Protein AF-A0A7W0R5I1-F1 (afdb_monomer_lite)

Structure (mmCIF, N/CA/C/O backbone):
data_AF-A0A7W0R5I1-F1
#
_entry.id   AF-A0A7W0R5I1-F1
#
loop_
_atom_site.group_PDB
_atom_site.id
_atom_site.type_symbol
_atom_site.label_atom_id
_atom_site.label_alt_id
_atom_site.label_comp_id
_atom_site.label_asym_id
_atom_site.label_entity_id
_atom_site.label_seq_id
_atom_site.pdbx_PDB_ins_code
_atom_site.Cartn_x
_atom_site.Cartn_y
_atom_site.Cartn_z
_atom_site.occupancy
_atom_site.B_iso_or_equiv
_atom_site.auth_seq_id
_atom_site.auth_comp_id
_atom_site.auth_asym_id
_atom_site.auth_atom_id
_atom_site.pdbx_PDB_model_num
ATOM 1 N N . MET A 1 1 ? -16.208 -2.868 6.150 1.00 73.69 1 MET A N 1
ATOM 2 C CA . MET A 1 1 ? -15.172 -3.886 5.942 1.00 73.69 1 MET A CA 1
ATOM 3 C C . MET A 1 1 ? -14.591 -4.250 7.290 1.00 73.69 1 MET A C 1
ATOM 5 O O . MET A 1 1 ? -14.300 -3.358 8.080 1.00 73.69 1 MET A O 1
ATOM 9 N N . THR A 1 2 ? -14.525 -5.538 7.581 1.00 94.12 2 THR A N 1
ATOM 10 C CA . THR A 1 2 ? -13.756 -6.106 8.683 1.00 94.12 2 THR A CA 1
ATOM 11 C C . THR A 1 2 ? -12.271 -6.086 8.333 1.00 94.12 2 THR A C 1
ATOM 13 O O . THR A 1 2 ? -11.904 -6.026 7.162 1.00 94.12 2 THR A O 1
ATOM 16 N N . ASP A 1 3 ? -11.420 -6.185 9.345 1.00 95.69 3 ASP A N 1
ATOM 17 C CA . ASP A 1 3 ? -9.966 -6.235 9.184 1.00 95.69 3 ASP A CA 1
ATOM 18 C C . ASP A 1 3 ? -9.506 -7.347 8.220 1.00 95.69 3 ASP A C 1
ATOM 20 O O . ASP A 1 3 ? -8.628 -7.121 7.391 1.00 95.69 3 ASP A O 1
ATOM 24 N N . ASN A 1 4 ? -10.144 -8.523 8.262 1.00 94.88 4 ASN A N 1
ATOM 25 C CA . ASN A 1 4 ? -9.831 -9.619 7.340 1.00 94.88 4 ASN A CA 1
ATOM 26 C C . ASN A 1 4 ? -10.242 -9.309 5.896 1.00 94.88 4 ASN A C 1
ATOM 28 O O . ASN A 1 4 ? -9.488 -9.618 4.983 1.00 94.88 4 ASN A O 1
ATOM 32 N N . GLU A 1 5 ? -11.395 -8.670 5.680 1.00 96.38 5 GLU A N 1
ATOM 33 C CA . GLU A 1 5 ? -11.824 -8.285 4.328 1.00 96.38 5 GLU A CA 1
ATOM 34 C C . GLU A 1 5 ? -10.852 -7.267 3.702 1.00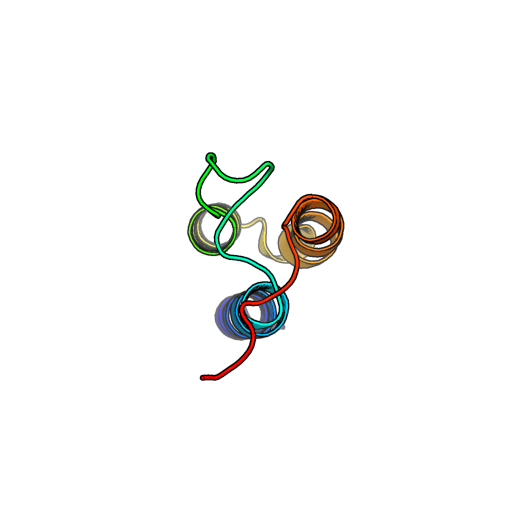 96.38 5 GLU A C 1
ATOM 36 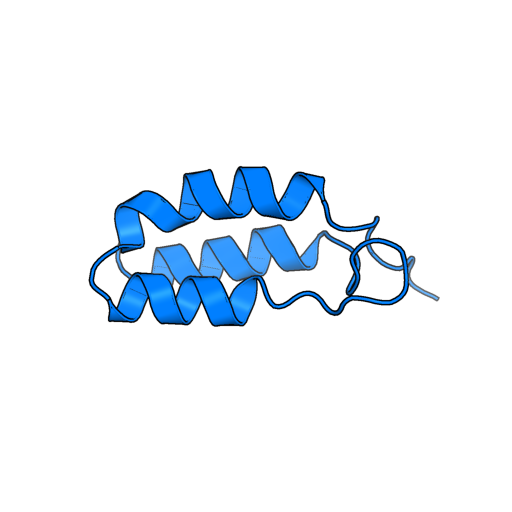O O . GLU A 1 5 ? -10.531 -7.375 2.521 1.00 96.38 5 GLU A O 1
ATOM 41 N N . VAL A 1 6 ? -10.322 -6.327 4.498 1.00 96.62 6 VAL A N 1
ATOM 42 C CA . VAL A 1 6 ? -9.285 -5.372 4.053 1.00 96.62 6 VAL A CA 1
ATOM 43 C C . VAL A 1 6 ? -7.982 -6.094 3.689 1.00 96.62 6 VAL A C 1
ATOM 45 O O . VAL A 1 6 ? -7.305 -5.734 2.720 1.00 96.62 6 VAL A O 1
ATOM 48 N N . LEU A 1 7 ? -7.606 -7.117 4.462 1.00 96.44 7 LEU A N 1
ATOM 49 C CA . LEU A 1 7 ? -6.397 -7.894 4.204 1.00 96.44 7 LEU A CA 1
ATOM 50 C C . LEU A 1 7 ? -6.529 -8.754 2.937 1.00 96.44 7 LEU A C 1
ATOM 52 O O . LEU A 1 7 ? -5.623 -8.744 2.104 1.00 96.44 7 LEU A O 1
ATOM 56 N N . ASP A 1 8 ? -7.665 -9.429 2.755 1.00 97.56 8 ASP A N 1
ATOM 57 C CA . ASP A 1 8 ? -7.961 -10.222 1.556 1.00 97.56 8 ASP A CA 1
ATOM 58 C C . ASP A 1 8 ? -7.958 -9.350 0.295 1.00 97.56 8 ASP A C 1
ATOM 60 O O . ASP A 1 8 ? -7.366 -9.715 -0.725 1.00 97.56 8 ASP A O 1
ATOM 64 N N . GLU A 1 9 ? -8.554 -8.159 0.368 1.00 96.81 9 GLU A N 1
ATOM 65 C CA . GLU A 1 9 ? -8.516 -7.198 -0.730 1.00 96.81 9 GLU A CA 1
ATOM 66 C C . GLU A 1 9 ? -7.087 -6.728 -1.027 1.00 96.81 9 GLU A C 1
ATOM 68 O O . GLU A 1 9 ? -6.677 -6.667 -2.189 1.00 96.81 9 GLU A O 1
ATOM 73 N N . THR A 1 10 ? -6.296 -6.449 0.011 1.00 97.88 10 THR A N 1
ATOM 74 C CA . THR A 1 10 ? -4.884 -6.090 -0.150 1.00 97.88 10 THR A CA 1
ATOM 75 C C . THR A 1 10 ? -4.116 -7.190 -0.880 1.00 97.88 10 THR A C 1
ATOM 77 O O . THR A 1 10 ? -3.358 -6.906 -1.810 1.00 97.88 10 THR A O 1
ATOM 80 N N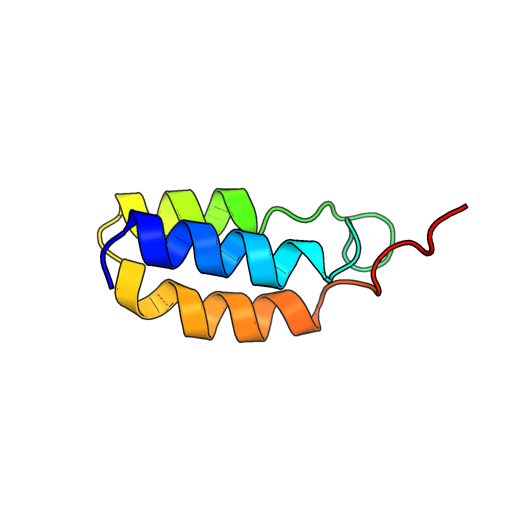 . TYR A 1 11 ? -4.323 -8.453 -0.501 1.00 96.81 11 TYR A N 1
ATOM 81 C CA . TYR A 1 11 ? -3.686 -9.589 -1.162 1.00 96.81 11 TYR A CA 1
ATOM 82 C C . TYR A 1 11 ? -4.130 -9.716 -2.615 1.00 96.81 11 TYR A C 1
ATOM 84 O O . TYR A 1 11 ? -3.281 -9.899 -3.487 1.00 96.81 11 TYR A O 1
ATOM 92 N N . ALA A 1 12 ? -5.423 -9.549 -2.900 1.00 96.38 12 ALA A N 1
ATOM 93 C CA . ALA A 1 12 ? -5.932 -9.576 -4.265 1.00 96.38 12 ALA A CA 1
ATOM 94 C C . ALA A 1 12 ? -5.300 -8.473 -5.129 1.00 96.38 12 ALA A C 1
ATOM 96 O O . ALA A 1 12 ? -4.874 -8.748 -6.250 1.00 96.38 12 ALA A O 1
ATOM 97 N N . ARG A 1 13 ? -5.174 -7.245 -4.611 1.00 96.69 13 ARG A N 1
ATOM 98 C CA . ARG A 1 13 ? -4.541 -6.124 -5.326 1.00 96.69 13 ARG A CA 1
ATOM 99 C C . ARG A 1 13 ? -3.053 -6.391 -5.584 1.00 96.69 13 ARG A C 1
ATOM 101 O O . ARG A 1 13 ? -2.604 -6.298 -6.722 1.00 96.69 13 ARG A O 1
ATOM 108 N N . LEU A 1 14 ? -2.299 -6.792 -4.560 1.00 97.06 14 LEU A N 1
ATOM 109 C CA . LEU A 1 14 ? -0.853 -7.029 -4.676 1.00 97.06 14 LEU A CA 1
ATOM 110 C C . LEU A 1 14 ? -0.508 -8.281 -5.496 1.00 97.06 14 LEU A C 1
ATOM 112 O O . LEU A 1 14 ? 0.537 -8.315 -6.139 1.00 97.06 14 LEU A O 1
ATOM 116 N N . HIS A 1 15 ? -1.390 -9.280 -5.554 1.00 95.31 15 HIS A N 1
ATOM 117 C CA . HIS A 1 15 ? -1.213 -10.451 -6.419 1.00 95.31 15 HIS A CA 1
ATOM 118 C C . HIS A 1 15 ? -1.142 -10.087 -7.916 1.00 95.31 15 HIS A C 1
ATOM 120 O O . HIS A 1 15 ? -0.549 -10.820 -8.702 1.00 95.31 15 HIS A O 1
ATOM 126 N N . HIS A 1 16 ? -1.718 -8.953 -8.327 1.00 95.25 16 HIS A N 1
ATOM 127 C CA . HIS A 1 16 ? -1.666 -8.474 -9.714 1.00 95.25 16 HIS A CA 1
ATOM 128 C C . HIS A 1 16 ? -0.412 -7.642 -10.031 1.00 95.25 16 HIS A C 1
ATOM 130 O O . HIS A 1 16 ? -0.323 -7.053 -11.107 1.00 95.25 16 HIS A O 1
ATOM 136 N N . THR A 1 17 ? 0.559 -7.597 -9.119 1.00 97.31 17 THR A N 1
ATOM 137 C CA . THR A 1 17 ? 1.807 -6.839 -9.272 1.00 97.31 17 THR A CA 1
ATOM 138 C C . THR A 1 17 ? 3.026 -7.757 -9.288 1.00 97.31 17 THR A C 1
ATOM 140 O O . THR A 1 17 ? 2.946 -8.949 -8.980 1.00 97.31 17 THR A O 1
ATOM 143 N N . GLY A 1 18 ? 4.166 -7.199 -9.674 1.00 96.75 18 GLY A N 1
ATOM 144 C CA . GLY A 1 18 ? 5.465 -7.837 -9.581 1.00 96.75 18 GLY A CA 1
ATOM 145 C C . GLY A 1 18 ? 5.916 -8.019 -8.128 1.00 96.75 18 GLY A C 1
ATOM 146 O O . GLY A 1 18 ? 5.439 -7.338 -7.213 1.00 96.75 18 GLY A O 1
ATOM 147 N N . PRO A 1 19 ? 6.858 -8.942 -7.884 1.00 96.44 19 PRO A N 1
ATOM 148 C CA . PRO A 1 19 ? 7.371 -9.200 -6.544 1.00 96.44 19 PRO A CA 1
ATOM 149 C C . PRO A 1 19 ? 8.322 -8.107 -6.043 1.00 96.44 19 PRO A C 1
ATOM 151 O O . PRO A 1 19 ? 8.736 -8.172 -4.887 1.00 96.44 19 PRO A O 1
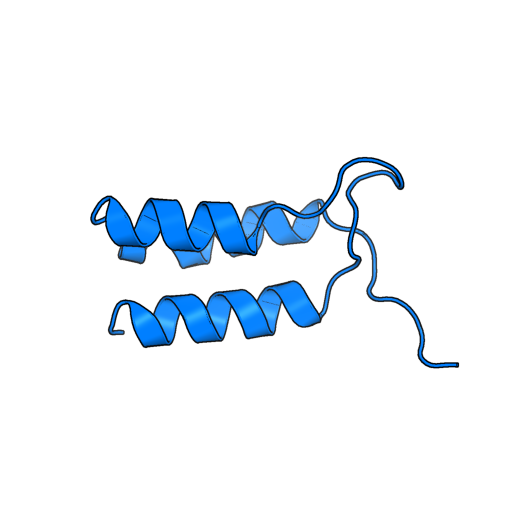ATOM 154 N N . GLU A 1 20 ? 8.704 -7.143 -6.883 1.00 97.75 20 GLU A N 1
ATOM 155 C CA . GLU A 1 20 ? 9.801 -6.214 -6.624 1.00 97.75 20 GLU A CA 1
ATOM 156 C C . GLU A 1 20 ? 9.460 -4.771 -7.019 1.00 97.75 20 GLU A C 1
ATOM 158 O O . GLU A 1 20 ? 8.568 -4.498 -7.826 1.00 97.75 20 GLU A O 1
ATOM 163 N N . ILE A 1 21 ? 10.199 -3.849 -6.408 1.00 97.00 21 ILE A N 1
ATOM 164 C CA . ILE A 1 21 ? 10.353 -2.451 -6.799 1.00 97.00 21 ILE A CA 1
ATOM 165 C C . ILE A 1 21 ? 11.768 -2.324 -7.377 1.00 97.00 21 ILE A C 1
ATOM 167 O O . ILE A 1 21 ? 12.739 -2.707 -6.715 1.00 97.00 21 ILE A O 1
ATOM 171 N N . GLU A 1 22 ? 11.877 -1.785 -8.593 1.00 95.25 22 GLU A N 1
ATOM 172 C CA . GLU A 1 22 ? 13.149 -1.571 -9.309 1.00 95.25 22 GLU A CA 1
ATOM 173 C C . GLU A 1 22 ? 14.022 -2.838 -9.476 1.00 95.25 22 GLU A C 1
ATOM 175 O O . GLU A 1 22 ? 15.238 -2.741 -9.631 1.00 95.25 22 GLU A O 1
ATOM 180 N N . GLY A 1 23 ? 13.426 -4.030 -9.448 1.00 95.12 23 GLY A N 1
ATOM 181 C CA . GLY A 1 23 ? 14.091 -5.307 -9.722 1.00 95.12 23 GLY A CA 1
ATOM 182 C C . GLY A 1 23 ? 15.025 -5.808 -8.620 1.00 95.12 23 GLY A C 1
ATOM 183 O O . GLY A 1 23 ? 15.883 -6.653 -8.876 1.00 95.12 23 GLY A O 1
ATOM 184 N N . TRP A 1 24 ? 14.941 -5.244 -7.409 1.00 94.81 24 TRP A N 1
ATOM 185 C CA . TRP A 1 24 ? 15.772 -5.688 -6.279 1.00 94.81 24 TRP A CA 1
ATOM 186 C C . TRP A 1 24 ? 15.107 -5.553 -4.909 1.00 94.81 24 TRP A C 1
ATOM 188 O O . TRP A 1 24 ? 15.476 -6.269 -3.975 1.00 94.81 24 TRP A O 1
ATOM 198 N N . LEU A 1 25 ? 14.152 -4.636 -4.747 1.00 96.94 25 LEU A N 1
ATOM 199 C CA . LEU A 1 25 ? 13.515 -4.406 -3.458 1.00 96.94 25 LEU A CA 1
ATOM 200 C C . LEU A 1 25 ? 12.219 -5.210 -3.365 1.00 96.94 25 LEU A C 1
ATOM 202 O O . LEU A 1 25 ? 11.220 -4.857 -3.987 1.00 96.94 25 LEU A O 1
ATOM 206 N N . SER A 1 26 ? 12.225 -6.273 -2.561 1.00 97.50 26 SER A N 1
ATOM 207 C CA . SER A 1 26 ? 11.071 -7.160 -2.412 1.00 97.50 26 SER A CA 1
ATOM 208 C C . SER A 1 26 ? 9.811 -6.433 -1.927 1.00 97.50 26 SER A C 1
ATOM 210 O O . SER A 1 26 ? 9.845 -5.551 -1.064 1.00 97.50 26 SER A O 1
ATOM 212 N N . ASN A 1 27 ? 8.672 -6.858 -2.464 1.00 97.50 27 ASN A N 1
ATOM 213 C CA . ASN A 1 27 ? 7.349 -6.387 -2.103 1.00 97.50 27 ASN A CA 1
ATOM 214 C C . ASN A 1 27 ? 7.018 -6.788 -0.654 1.00 97.50 27 ASN A C 1
ATOM 216 O O . ASN A 1 27 ? 6.693 -7.937 -0.357 1.00 97.50 27 ASN A O 1
ATOM 220 N N . HIS A 1 28 ? 7.064 -5.810 0.249 1.00 97.94 28 HIS A N 1
ATOM 221 C CA . HIS A 1 28 ? 6.640 -5.942 1.647 1.00 97.94 28 HIS A CA 1
ATOM 222 C C . HIS A 1 28 ? 5.225 -5.401 1.892 1.00 97.94 28 HIS A C 1
ATOM 224 O O . HIS A 1 28 ? 4.779 -5.321 3.039 1.00 97.94 28 HIS A O 1
ATOM 230 N N . GLY A 1 29 ? 4.512 -5.063 0.814 1.00 97.75 29 GLY A N 1
ATOM 231 C CA . GLY A 1 29 ? 3.124 -4.621 0.794 1.00 97.75 29 GLY A CA 1
ATOM 232 C C . GLY A 1 29 ? 2.209 -5.411 1.735 1.00 97.75 29 GLY A C 1
ATOM 233 O O . GLY A 1 29 ? 1.579 -4.812 2.611 1.00 97.75 29 GLY A O 1
ATOM 234 N N . PRO A 1 30 ? 2.182 -6.756 1.637 1.00 97.62 30 PRO A N 1
ATOM 235 C CA . PRO A 1 30 ? 1.268 -7.565 2.433 1.00 97.62 30 PRO A CA 1
ATOM 236 C C . PRO A 1 30 ? 1.611 -7.547 3.935 1.00 97.62 30 PRO A C 1
ATOM 238 O O . PRO A 1 30 ? 0.713 -7.551 4.774 1.00 97.62 30 PRO A O 1
ATOM 241 N N . MET A 1 31 ? 2.900 -7.480 4.292 1.00 98.31 31 MET A N 1
ATOM 242 C CA . MET A 1 31 ? 3.359 -7.431 5.690 1.00 98.31 31 MET A CA 1
ATOM 243 C C . MET A 1 31 ? 3.049 -6.076 6.331 1.00 98.31 31 MET A C 1
ATOM 245 O O . MET A 1 31 ? 2.642 -6.010 7.490 1.00 98.31 31 MET A O 1
ATOM 249 N N . ALA A 1 32 ? 3.238 -4.989 5.582 1.00 98.12 32 ALA A N 1
ATOM 250 C CA . ALA A 1 32 ? 2.934 -3.647 6.060 1.00 98.12 32 ALA A CA 1
ATOM 251 C C . ALA A 1 32 ? 1.420 -3.427 6.226 1.00 98.12 32 ALA A C 1
ATOM 253 O O . ALA A 1 32 ? 1.014 -2.795 7.200 1.00 98.12 32 ALA A O 1
ATOM 254 N N . ALA A 1 33 ? 0.583 -3.999 5.354 1.00 98.06 33 ALA A N 1
ATOM 255 C CA . ALA A 1 33 ? -0.869 -3.981 5.524 1.00 98.06 33 ALA A CA 1
ATOM 256 C C . ALA A 1 33 ? -1.324 -4.726 6.790 1.00 98.06 33 ALA A C 1
ATOM 258 O O . ALA A 1 33 ? -2.054 -4.146 7.593 1.00 98.06 33 ALA A O 1
ATOM 259 N N . ASP A 1 34 ? -0.833 -5.952 7.028 1.00 97.94 34 ASP A N 1
ATOM 260 C CA . ASP A 1 34 ? -1.124 -6.696 8.268 1.00 97.94 34 ASP A CA 1
ATOM 261 C C . ASP A 1 34 ? -0.694 -5.892 9.513 1.00 97.94 34 ASP A C 1
ATOM 263 O O . ASP A 1 34 ? -1.445 -5.752 10.480 1.00 97.94 34 ASP A O 1
ATOM 267 N N . ALA A 1 35 ? 0.481 -5.253 9.470 1.00 98.25 35 ALA A N 1
ATOM 268 C CA . ALA A 1 35 ? 0.943 -4.390 10.555 1.00 98.25 35 ALA A CA 1
ATOM 269 C C . ALA A 1 35 ? 0.024 -3.174 10.786 1.00 98.25 35 ALA A C 1
ATOM 271 O O . ALA A 1 35 ? -0.308 -2.866 11.931 1.00 98.25 35 ALA A O 1
ATOM 272 N N . LEU A 1 36 ? -0.415 -2.485 9.727 1.00 97.81 36 LEU A N 1
ATOM 273 C CA . LEU A 1 36 ? -1.333 -1.345 9.833 1.00 97.81 36 LEU A CA 1
ATOM 274 C C . LEU A 1 36 ? -2.684 -1.752 10.430 1.00 97.81 36 LEU A C 1
ATOM 276 O O . LEU A 1 36 ? -3.203 -1.048 11.299 1.00 97.81 36 LEU A O 1
ATOM 280 N N . ILE A 1 37 ? -3.224 -2.897 10.016 1.00 97.75 37 ILE A N 1
ATOM 281 C CA . ILE A 1 37 ? -4.478 -3.444 10.543 1.00 97.75 37 ILE A CA 1
ATOM 282 C C . ILE A 1 37 ? -4.345 -3.721 12.044 1.00 97.75 37 ILE A C 1
ATOM 284 O O . ILE A 1 37 ? -5.132 -3.202 12.834 1.00 97.75 37 ILE A O 1
ATOM 288 N N . ARG A 1 38 ? -3.282 -4.418 12.470 1.00 97.56 38 ARG A N 1
ATOM 289 C CA . ARG A 1 38 ? -3.012 -4.705 13.895 1.00 97.56 38 ARG A CA 1
ATOM 290 C C . ARG A 1 38 ? -2.808 -3.453 14.747 1.00 97.56 38 ARG A C 1
ATOM 292 O O . ARG A 1 38 ? -3.034 -3.488 15.953 1.00 97.56 38 ARG A O 1
ATOM 299 N N . LEU A 1 39 ? -2.394 -2.346 14.132 1.00 98.00 39 LEU A N 1
ATOM 300 C CA . LEU A 1 39 ? -2.269 -1.037 14.777 1.00 98.00 39 LEU A CA 1
ATOM 301 C C . LEU A 1 39 ? -3.585 -0.234 14.793 1.00 98.00 39 LEU A C 1
ATOM 303 O O . LEU A 1 39 ? -3.570 0.940 15.163 1.00 98.00 39 LEU A O 1
ATOM 307 N N . GLY A 1 40 ? -4.713 -0.826 14.384 1.00 97.44 40 GLY A N 1
ATOM 308 C CA . GLY A 1 40 ? -6.021 -0.166 14.337 1.00 97.44 40 GLY A CA 1
ATOM 309 C C . GLY A 1 40 ? -6.160 0.839 13.191 1.00 97.44 40 GLY A C 1
ATOM 310 O O . GLY A 1 40 ? -6.965 1.767 13.272 1.00 97.44 40 GLY A O 1
ATOM 311 N N . ARG A 1 41 ? -5.354 0.702 12.130 1.00 97.62 41 ARG A N 1
ATOM 312 C CA . ARG A 1 41 ? -5.315 1.619 10.977 1.00 97.62 41 ARG A CA 1
ATOM 313 C C . ARG A 1 41 ? -5.918 1.019 9.709 1.00 97.62 41 ARG A C 1
ATOM 315 O O . ARG A 1 41 ? -5.593 1.486 8.622 1.00 97.62 41 ARG A O 1
ATOM 322 N N . ALA A 1 42 ? -6.814 0.039 9.830 1.00 97.12 42 ALA A N 1
ATOM 323 C CA . ALA A 1 42 ? -7.445 -0.634 8.690 1.00 97.12 42 ALA A CA 1
ATOM 324 C C . ALA A 1 42 ? -8.031 0.351 7.655 1.00 97.12 42 ALA A C 1
ATOM 326 O O . ALA A 1 42 ? -7.774 0.215 6.464 1.00 97.12 42 ALA A O 1
ATOM 327 N N . GLY A 1 43 ? -8.692 1.428 8.098 1.00 96.88 43 GLY A N 1
ATOM 328 C CA . GLY A 1 43 ? -9.257 2.448 7.199 1.00 96.88 43 GLY A CA 1
ATOM 329 C C . GLY A 1 43 ? -8.242 3.279 6.392 1.00 96.88 43 GLY A C 1
ATOM 330 O O . GLY A 1 43 ? -8.649 4.061 5.543 1.00 96.88 43 GLY A O 1
ATOM 331 N N . GLN A 1 44 ? -6.936 3.152 6.653 1.00 97.50 44 GLN A N 1
ATOM 332 C CA . GLN A 1 44 ? -5.867 3.787 5.865 1.00 97.50 44 GLN A CA 1
ATOM 333 C C . GLN A 1 44 ? -5.235 2.824 4.848 1.00 97.50 44 GLN A C 1
ATOM 335 O O . GLN A 1 44 ? -4.485 3.274 3.984 1.00 97.50 44 GLN A O 1
ATOM 340 N N . VAL A 1 45 ? -5.499 1.516 4.957 1.00 98.31 45 VAL A N 1
ATOM 341 C CA . VAL A 1 45 ? -4.789 0.485 4.188 1.00 98.31 45 VAL A CA 1
ATOM 342 C C . VAL A 1 45 ? -5.096 0.591 2.705 1.00 98.31 45 VAL A C 1
ATOM 344 O O . VAL A 1 45 ? -4.156 0.615 1.926 1.00 98.31 45 VAL A O 1
ATOM 347 N N . GLU A 1 46 ? -6.359 0.733 2.305 1.00 96.62 46 GLU A N 1
ATOM 348 C CA . GLU A 1 46 ? -6.735 0.795 0.884 1.00 96.62 46 GLU A CA 1
ATOM 349 C C . GLU A 1 46 ? -5.989 1.909 0.133 1.00 96.62 46 GLU A C 1
ATOM 351 O O . GLU A 1 46 ? -5.267 1.644 -0.826 1.00 96.62 46 GLU A O 1
ATOM 356 N N . GLY A 1 47 ? -6.071 3.150 0.628 1.00 97.06 47 GLY A N 1
ATOM 357 C CA . GLY A 1 47 ? -5.393 4.289 0.001 1.00 97.06 47 GLY A CA 1
ATOM 358 C C . GLY A 1 47 ? -3.863 4.222 0.086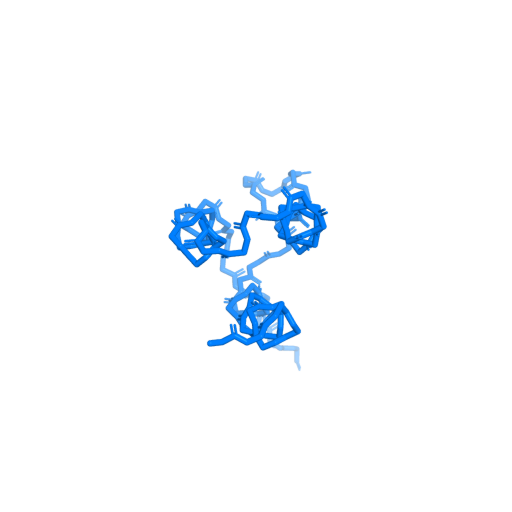 1.00 97.06 47 GLY A C 1
ATOM 359 O O . GLY A 1 47 ? -3.167 4.829 -0.732 1.00 97.06 47 GLY A O 1
ATOM 360 N N . TRP A 1 48 ? -3.321 3.491 1.063 1.00 98.19 48 TRP A N 1
ATOM 361 C CA . TRP A 1 48 ? -1.891 3.205 1.136 1.00 98.19 48 TRP A CA 1
ATOM 362 C C . TRP A 1 48 ? -1.472 2.140 0.110 1.00 98.19 48 TRP A C 1
ATOM 364 O O . TRP A 1 48 ? -0.483 2.350 -0.592 1.00 98.19 48 TRP A O 1
ATOM 374 N N . VAL A 1 49 ? -2.232 1.047 -0.029 1.00 98.12 49 VAL A N 1
AT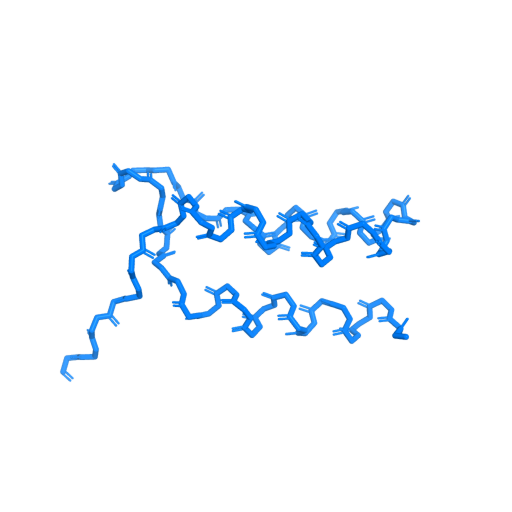OM 375 C CA . VAL A 1 49 ? -1.999 -0.019 -1.018 1.00 98.12 49 VAL A CA 1
ATOM 376 C C . VAL A 1 49 ? -2.079 0.541 -2.432 1.00 98.12 49 VAL A C 1
ATOM 378 O O . VAL A 1 49 ? -1.213 0.224 -3.241 1.00 98.12 49 VAL A O 1
ATOM 381 N N . ASP A 1 50 ? -3.042 1.419 -2.721 1.00 96.94 50 ASP A N 1
ATOM 382 C CA . ASP A 1 50 ? -3.180 2.038 -4.045 1.00 96.94 50 ASP A CA 1
ATOM 383 C C . ASP A 1 50 ? -1.936 2.828 -4.455 1.00 96.94 50 ASP A C 1
ATOM 385 O O . ASP A 1 50 ? -1.467 2.721 -5.586 1.00 96.94 50 ASP A O 1
ATOM 389 N N . GLN A 1 51 ? -1.353 3.584 -3.524 1.00 97.81 51 GLN A N 1
ATOM 390 C CA . GLN A 1 51 ? -0.109 4.313 -3.775 1.00 97.81 51 GLN A CA 1
ATOM 391 C C . GLN A 1 51 ? 1.108 3.386 -3.815 1.00 97.81 51 GLN A C 1
ATOM 393 O O . GLN A 1 51 ? 2.031 3.601 -4.598 1.00 97.81 51 GLN A O 1
ATOM 398 N N . TYR A 1 52 ? 1.133 2.358 -2.967 1.00 97.94 52 TYR A N 1
ATOM 399 C CA . TYR A 1 52 ? 2.233 1.404 -2.919 1.00 97.94 52 TYR A CA 1
ATOM 400 C C . TYR A 1 52 ? 2.313 0.571 -4.205 1.00 97.94 52 TYR A C 1
ATOM 402 O O . TYR A 1 52 ? 3.398 0.409 -4.759 1.00 97.94 52 TYR A O 1
ATOM 410 N N . ALA A 1 53 ? 1.171 0.111 -4.722 1.00 97.44 53 ALA A N 1
ATOM 411 C CA . ALA A 1 53 ? 1.083 -0.706 -5.927 1.00 97.44 53 ALA A CA 1
ATOM 412 C C . ALA A 1 53 ? 1.615 0.008 -7.177 1.00 97.44 53 ALA A C 1
ATOM 414 O O . ALA A 1 53 ? 2.205 -0.636 -8.035 1.00 97.44 53 ALA A O 1
ATOM 415 N N . GLN A 1 54 ? 1.504 1.339 -7.251 1.00 96.81 54 GLN A N 1
ATOM 416 C CA . GLN A 1 54 ? 2.066 2.138 -8.351 1.00 96.81 54 GLN A CA 1
ATOM 417 C C . GLN A 1 54 ? 3.599 2.092 -8.433 1.00 96.81 54 GLN A C 1
ATOM 419 O O . GLN A 1 54 ? 4.172 2.513 -9.435 1.00 96.81 54 GLN A O 1
ATOM 424 N N . ARG A 1 55 ? 4.271 1.629 -7.374 1.00 97.25 55 ARG A N 1
ATOM 425 C CA . ARG A 1 55 ? 5.732 1.499 -7.316 1.00 97.25 55 ARG A CA 1
ATOM 426 C C . ARG A 1 55 ? 6.214 0.096 -7.662 1.00 97.25 55 ARG A C 1
ATOM 428 O O . ARG A 1 55 ? 7.414 -0.087 -7.842 1.00 97.25 55 ARG A O 1
ATOM 435 N N . LEU A 1 56 ? 5.309 -0.878 -7.666 1.00 98.06 56 LEU A N 1
ATOM 436 C CA . LEU A 1 56 ? 5.631 -2.264 -7.956 1.00 98.06 56 LEU A CA 1
ATOM 437 C C . LEU A 1 56 ? 5.720 -2.468 -9.460 1.00 98.06 56 LEU A C 1
ATOM 439 O O . LEU A 1 56 ? 5.053 -1.796 -10.246 1.00 98.06 56 LEU A O 1
ATOM 443 N N . GLU A 1 57 ? 6.556 -3.419 -9.844 1.00 97.06 57 GLU A N 1
ATOM 444 C CA . GLU A 1 57 ? 6.674 -3.836 -11.232 1.00 97.06 57 GLU A CA 1
ATOM 445 C C . GLU A 1 57 ? 5.414 -4.557 -11.728 1.00 97.06 57 GLU A C 1
ATOM 447 O O . GLU A 1 57 ? 4.464 -4.817 -10.985 1.00 97.06 57 GLU A O 1
ATOM 452 N N . GLU A 1 58 ? 5.400 -4.899 -13.013 1.00 96.44 58 GLU A N 1
ATOM 453 C CA . GLU A 1 58 ? 4.341 -5.715 -13.597 1.00 96.44 58 GLU A CA 1
ATOM 454 C C . GLU A 1 58 ? 4.406 -7.161 -13.084 1.00 96.44 58 GLU A C 1
ATOM 456 O O . GLU A 1 58 ? 5.478 -7.704 -12.802 1.00 96.44 58 GLU A O 1
ATOM 461 N N . ALA A 1 59 ? 3.245 -7.812 -12.987 1.00 94.75 59 ALA A N 1
ATOM 462 C CA . ALA A 1 59 ? 3.181 -9.212 -12.590 1.00 94.75 59 ALA A CA 1
ATOM 463 C C . ALA A 1 59 ? 3.966 -10.118 -13.562 1.00 94.75 59 ALA A C 1
ATOM 465 O O . ALA A 1 59 ? 3.936 -9.902 -14.781 1.00 94.75 59 ALA A O 1
ATOM 466 N N . PRO A 1 60 ? 4.624 -11.184 -13.063 1.00 89.56 60 PRO A N 1
ATOM 467 C CA . PRO A 1 60 ? 5.299 -12.146 -13.919 1.00 89.56 60 PRO A CA 1
ATOM 468 C C . PRO A 1 60 ? 4.319 -12.776 -14.908 1.00 89.56 60 PRO A C 1
ATOM 470 O O . PRO A 1 60 ? 3.216 -13.191 -14.546 1.00 89.56 60 PRO A O 1
ATOM 473 N N . ARG A 1 61 ? 4.744 -12.913 -16.164 1.00 88.81 61 ARG A N 1
ATOM 474 C CA . ARG A 1 61 ? 3.950 -13.637 -17.158 1.00 88.81 61 ARG A CA 1
ATOM 475 C C . ARG A 1 61 ? 3.991 -15.141 -16.858 1.00 88.81 61 ARG A C 1
ATOM 477 O O . ARG A 1 61 ? 5.079 -15.659 -16.585 1.00 88.81 61 ARG A O 1
ATOM 484 N N . PRO A 1 62 ? 2.847 -15.847 -16.920 1.00 84.31 62 PRO A N 1
ATOM 485 C CA . PRO A 1 62 ? 2.835 -17.300 -16.808 1.00 84.31 62 PRO A CA 1
ATOM 486 C C . PRO A 1 62 ? 3.739 -17.922 -17.883 1.00 84.31 62 PRO A C 1
ATOM 488 O O . PRO A 1 62 ? 3.855 -17.385 -18.988 1.00 84.31 62 PRO A O 1
ATOM 491 N N . ARG A 1 63 ? 4.412 -19.019 -17.522 1.00 74.94 63 ARG A N 1
ATOM 492 C CA . ARG A 1 63 ? 5.255 -19.805 -18.433 1.00 74.94 63 ARG A CA 1
ATOM 493 C C . ARG A 1 63 ? 4.434 -20.788 -19.251 1.00 74.94 63 ARG A C 1
ATOM 495 O O . ARG A 1 63 ? 3.470 -21.345 -18.683 1.00 74.94 63 ARG A O 1
#

Foldseek 3Di:
DDLVVLLVVLCVLCQQFDQDFPVPHGDCLSVVSNVCSVVVNSVCNVVVSVVSRVRTHGHDDDD

Sequence (63 aa):
MTDNEVLDETYARLHHTGPEIEGWLSNHGPMAADALIRLGRAGQVEGWVDQYAQRLEEAPRPR

pLDDT: mean 95.84, std 4.52, range [73.69, 98.31]

Radius of gyration: 11.88 Å; chains: 1; bounding box: 31×24×33 Å

Secondary structure (DSSP, 8-state):
--HHHHHHHHHHHHHTB-SEETTTEE--HHHHHHHHHHTT-HHHHHHHHHHHHTTS-BPPPP-